Protein AF-A0A257S001-F1 (afdb_monomer_lite)

pLDDT: mean 81.1, std 13.7, range [48.12, 97.25]

Sequence (135 aa):
MKLSLLLAGGAALALSACAQPVPKIAYDNPQPAHLVPLPPAPVQVVTLPEPLPLPGQLKKLPPAAANRLRPQPANPVVRVALANAAARINPTRDGYINAMQVFPWSDGALYEIYASPLHVTDIALQPGEHLISIA

Radius of gyration: 40.97 Å; chains: 1; bounding box: 84×62×100 Å

Structure (mmCIF, N/CA/C/O backbone):
data_AF-A0A257S001-F1
#
_entry.id   AF-A0A257S001-F1
#
loop_
_atom_site.group_PDB
_atom_site.id
_atom_site.type_symbol
_atom_site.label_atom_id
_atom_site.label_alt_id
_atom_site.label_comp_id
_atom_site.label_asym_id
_atom_site.label_entity_id
_atom_site.label_seq_id
_atom_site.pdbx_PDB_ins_code
_atom_site.Cartn_x
_atom_site.Cartn_y
_atom_site.Cartn_z
_atom_site.occupancy
_atom_site.B_iso_or_equiv
_atom_site.auth_seq_id
_atom_site.auth_comp_id
_atom_site.auth_asym_id
_atom_site.auth_atom_id
_atom_site.pdbx_PDB_model_num
ATOM 1 N N . MET A 1 1 ? -61.829 -0.617 76.645 1.00 50.22 1 MET A N 1
ATOM 2 C CA . MET A 1 1 ? -60.597 0.133 76.291 1.00 50.22 1 MET A CA 1
ATOM 3 C C . MET A 1 1 ? -59.321 -0.306 77.028 1.00 50.22 1 MET A C 1
ATOM 5 O O . MET A 1 1 ? -58.267 0.192 76.672 1.00 50.22 1 MET A O 1
ATOM 9 N N . LYS A 1 2 ? -59.346 -1.233 78.005 1.00 49.88 2 LYS A N 1
ATOM 10 C CA . LYS A 1 2 ? -58.123 -1.672 78.722 1.00 49.88 2 LYS A CA 1
ATOM 11 C C . LYS A 1 2 ? -57.413 -2.898 78.112 1.00 49.88 2 LYS A C 1
ATOM 13 O O . LYS A 1 2 ? -56.235 -3.090 78.364 1.00 49.88 2 LYS A O 1
ATOM 18 N N . LEU A 1 3 ? -58.099 -3.692 77.282 1.00 48.12 3 LEU A N 1
ATOM 19 C CA . LEU A 1 3 ? -57.553 -4.938 76.716 1.00 48.12 3 LEU A CA 1
ATOM 20 C C . LEU A 1 3 ? -56.707 -4.712 75.446 1.00 48.12 3 LEU A C 1
ATOM 22 O O . LEU A 1 3 ? -55.744 -5.428 75.203 1.00 48.12 3 LEU A O 1
ATOM 26 N N . SER A 1 4 ? -57.013 -3.665 74.676 1.00 48.16 4 SER A N 1
ATOM 27 C CA . SER A 1 4 ? -56.303 -3.315 73.436 1.00 48.16 4 SER A CA 1
ATOM 28 C C . SER A 1 4 ? -54.916 -2.702 73.676 1.00 48.16 4 SER A C 1
ATOM 30 O O . SER A 1 4 ? -54.083 -2.722 72.780 1.00 48.16 4 SER A O 1
ATOM 32 N N . LEU A 1 5 ? -54.650 -2.185 74.884 1.00 49.59 5 LEU A N 1
ATOM 33 C CA . LEU A 1 5 ? -53.355 -1.593 75.243 1.00 49.59 5 LEU A CA 1
ATOM 34 C C . LEU A 1 5 ? -52.324 -2.654 75.678 1.00 49.59 5 LEU A C 1
ATOM 36 O O . LEU A 1 5 ? -51.125 -2.445 75.531 1.00 49.59 5 LEU A O 1
ATOM 40 N N . LEU A 1 6 ? -52.784 -3.814 76.166 1.00 51.94 6 LEU A N 1
ATOM 41 C CA . LEU A 1 6 ? -51.922 -4.917 76.612 1.00 51.94 6 LEU A CA 1
ATOM 42 C C . LEU A 1 6 ? -51.357 -5.743 75.445 1.00 51.94 6 LEU A C 1
ATOM 44 O O . LEU A 1 6 ? -50.235 -6.231 75.538 1.00 51.94 6 LEU A O 1
ATOM 48 N N . LEU A 1 7 ? -52.081 -5.845 74.323 1.00 52.00 7 LEU A N 1
ATOM 49 C CA . LEU A 1 7 ? -51.596 -6.565 73.136 1.00 52.00 7 LEU A CA 1
ATOM 50 C C . LEU A 1 7 ? -50.494 -5.808 72.373 1.00 52.00 7 LEU A C 1
ATOM 52 O O . LEU A 1 7 ? -49.638 -6.440 71.762 1.00 52.00 7 LEU A O 1
ATOM 56 N N . ALA A 1 8 ? -50.476 -4.472 72.432 1.00 52.00 8 ALA A N 1
ATOM 57 C CA . ALA A 1 8 ? -49.455 -3.663 71.762 1.00 52.00 8 ALA A CA 1
ATOM 58 C C . ALA A 1 8 ? -48.110 -3.643 72.518 1.00 52.00 8 ALA A C 1
ATOM 60 O O . ALA A 1 8 ? -47.058 -3.526 71.895 1.00 52.00 8 ALA A O 1
ATOM 61 N N . GLY A 1 9 ? -48.123 -3.806 73.848 1.00 52.88 9 GLY A N 1
ATOM 62 C CA . GLY A 1 9 ? -46.903 -3.839 74.667 1.00 52.88 9 GLY A CA 1
ATOM 63 C C . GLY A 1 9 ? -46.105 -5.144 74.549 1.00 52.88 9 GLY A C 1
ATOM 64 O O . GLY A 1 9 ? -44.878 -5.122 74.621 1.00 52.88 9 GLY A O 1
ATOM 65 N N . GLY A 1 10 ? -46.779 -6.276 74.314 1.00 54.81 10 GLY A N 1
ATOM 66 C CA . GLY A 1 10 ? -46.121 -7.582 74.179 1.00 54.81 10 GLY A CA 1
ATOM 67 C C . GLY A 1 10 ? -45.271 -7.718 72.910 1.00 54.81 10 GLY A C 1
ATOM 68 O O . GLY A 1 10 ? -44.220 -8.354 72.938 1.00 54.81 10 GLY A O 1
ATOM 69 N N . ALA A 1 11 ? -45.676 -7.069 71.814 1.00 54.47 11 ALA A N 1
ATOM 70 C CA . ALA A 1 11 ? -44.957 -7.128 70.540 1.00 54.47 11 ALA A CA 1
ATOM 71 C C . ALA A 1 11 ? -43.618 -6.362 70.560 1.00 54.47 11 ALA A C 1
ATOM 73 O O . ALA A 1 11 ? -42.702 -6.718 69.823 1.00 54.47 11 ALA A O 1
ATOM 74 N N . ALA A 1 12 ? -43.467 -5.352 71.424 1.00 53.62 12 ALA A N 1
ATOM 75 C CA . ALA A 1 12 ? -42.246 -4.545 71.505 1.00 53.62 12 ALA A CA 1
ATOM 76 C C . ALA A 1 12 ? -41.079 -5.265 72.214 1.00 53.62 12 ALA A C 1
ATOM 78 O O . ALA A 1 12 ? -39.919 -4.945 71.967 1.00 53.62 12 ALA A O 1
ATOM 79 N N . LEU A 1 13 ? -41.365 -6.256 73.068 1.00 55.88 13 LEU A N 1
ATOM 80 C CA . LEU A 1 13 ? -40.347 -6.979 73.844 1.00 55.88 13 LEU A CA 1
ATOM 81 C C . LEU A 1 13 ? -39.757 -8.194 73.110 1.00 55.88 13 LEU A C 1
ATOM 83 O O . LEU A 1 13 ? -38.709 -8.690 73.511 1.00 55.88 13 LEU A O 1
ATOM 87 N N . ALA A 1 14 ? -40.386 -8.663 72.027 1.00 54.50 14 ALA A N 1
ATOM 88 C CA . ALA A 1 14 ? -39.920 -9.834 71.276 1.00 54.50 14 ALA A CA 1
ATOM 89 C C . ALA A 1 14 ? -38.767 -9.528 70.294 1.00 54.50 14 ALA A C 1
ATOM 91 O O . ALA A 1 14 ? -38.141 -10.448 69.776 1.00 54.50 14 ALA A O 1
ATOM 92 N N . LEU A 1 15 ? -38.471 -8.248 70.037 1.00 55.75 15 LEU A N 1
ATOM 93 C CA . LEU A 1 15 ? -37.479 -7.812 69.042 1.00 55.75 15 LEU A CA 1
ATOM 94 C C . LEU A 1 15 ? -36.083 -7.522 69.623 1.00 55.75 15 LEU A C 1
ATOM 96 O O . LEU A 1 15 ? -35.137 -7.339 68.861 1.00 55.75 15 LEU A O 1
ATOM 100 N N . SER A 1 16 ? -35.913 -7.492 70.950 1.00 58.44 16 SER A N 1
ATOM 101 C CA . SER A 1 16 ? -34.625 -7.152 71.584 1.00 58.44 16 SER A CA 1
ATOM 102 C C . SER A 1 16 ? -33.660 -8.337 71.736 1.00 58.44 16 SER A C 1
ATOM 104 O O . SER A 1 16 ? -32.502 -8.139 72.097 1.00 58.44 16 SER A O 1
ATOM 106 N N . ALA A 1 17 ? -34.094 -9.563 71.422 1.00 56.59 17 ALA A N 1
ATOM 107 C CA . ALA A 1 17 ? -33.298 -10.779 71.615 1.00 56.59 17 ALA A CA 1
ATOM 108 C C . ALA A 1 17 ? -32.225 -11.034 70.530 1.00 56.59 17 ALA A C 1
ATOM 110 O O . ALA A 1 17 ? -31.417 -11.947 70.685 1.00 56.59 17 ALA A O 1
ATOM 111 N N . CYS A 1 18 ? -32.174 -10.241 69.452 1.00 61.19 18 CYS A N 1
ATOM 112 C CA . CYS A 1 18 ? -31.234 -10.449 68.337 1.00 61.19 18 CYS A CA 1
ATOM 113 C C . CYS A 1 18 ? -29.981 -9.552 68.371 1.00 61.19 18 CYS A C 1
ATOM 115 O O . CYS A 1 18 ? -29.174 -9.596 67.446 1.00 61.19 18 CYS A O 1
ATOM 117 N N . ALA A 1 19 ? -29.781 -8.748 69.418 1.00 64.44 19 ALA A N 1
ATOM 118 C CA . ALA A 1 19 ? -28.621 -7.864 69.539 1.00 64.44 19 ALA A CA 1
ATOM 119 C C . ALA A 1 19 ? -27.463 -8.537 70.302 1.00 64.44 19 ALA A C 1
ATOM 121 O O . ALA A 1 19 ? -27.083 -8.096 71.385 1.00 64.44 19 ALA A O 1
ATOM 122 N N . GLN A 1 20 ? -26.898 -9.623 69.763 1.00 70.12 20 GLN A N 1
ATOM 123 C CA . GLN A 1 20 ? -25.633 -10.157 70.280 1.00 70.12 20 GLN A CA 1
ATOM 124 C C . GLN A 1 20 ? -24.456 -9.387 69.654 1.00 70.12 20 GLN A C 1
ATOM 126 O O . GLN A 1 20 ? -24.361 -9.319 68.426 1.00 70.12 20 GLN A O 1
ATOM 131 N N . PRO A 1 21 ? -23.562 -8.780 70.457 1.00 72.31 21 PRO A N 1
ATOM 132 C CA . PRO A 1 21 ? -22.418 -8.051 69.929 1.00 72.31 21 PRO A CA 1
ATOM 133 C C . PRO A 1 21 ? -21.449 -9.013 69.236 1.00 72.31 21 PRO A C 1
ATOM 135 O O . PRO A 1 21 ? -21.083 -10.053 69.784 1.00 72.31 21 PRO A O 1
ATOM 138 N N . VAL A 1 22 ? -21.026 -8.647 68.025 1.00 75.44 22 VAL A N 1
ATOM 139 C CA . VAL A 1 22 ? -20.082 -9.431 67.223 1.00 75.44 22 VAL A CA 1
ATOM 140 C C . VAL A 1 22 ? -18.761 -9.571 67.996 1.00 75.44 22 VAL A C 1
ATOM 142 O O . VAL A 1 22 ? -18.191 -8.550 68.400 1.00 75.44 22 VAL A O 1
ATOM 145 N N . PRO A 1 23 ? -18.258 -10.800 68.219 1.00 77.75 23 PRO A N 1
ATOM 146 C CA . PRO A 1 23 ? -16.993 -11.005 68.907 1.00 77.75 23 PRO A CA 1
ATOM 147 C C . PRO A 1 23 ? -15.859 -10.373 68.098 1.00 77.75 23 PRO A C 1
ATOM 149 O O . PRO A 1 23 ? -15.702 -10.620 66.903 1.00 77.75 23 PRO A O 1
ATOM 152 N N . LYS A 1 24 ? -15.062 -9.531 68.757 1.00 78.88 24 LYS A N 1
ATOM 153 C CA . LYS A 1 24 ? -13.895 -8.898 68.142 1.00 78.88 24 LYS A CA 1
ATOM 154 C C . LYS A 1 24 ? -12.744 -9.901 68.136 1.00 78.88 24 LYS A C 1
ATOM 156 O O . LYS A 1 24 ? -12.071 -10.076 69.146 1.00 78.88 24 LYS A O 1
ATOM 161 N N . ILE A 1 25 ? -12.551 -10.571 67.008 1.00 78.94 25 ILE A N 1
ATOM 162 C CA . ILE A 1 25 ? -11.364 -11.385 66.734 1.00 78.94 25 ILE A CA 1
ATOM 163 C C . ILE A 1 25 ? -10.201 -10.473 66.341 1.00 78.94 25 ILE A C 1
ATOM 165 O O . ILE A 1 25 ? -10.377 -9.521 65.581 1.00 78.94 25 ILE A O 1
ATOM 169 N N . ALA A 1 26 ? -9.021 -10.746 66.897 1.00 82.81 26 ALA A N 1
ATOM 170 C CA . ALA A 1 26 ? -7.793 -10.092 66.474 1.00 82.81 26 ALA A CA 1
ATOM 171 C C . ALA A 1 26 ? -7.423 -10.599 65.075 1.00 82.81 26 ALA A C 1
ATOM 173 O O . ALA A 1 26 ? -7.439 -11.804 64.833 1.00 82.81 26 ALA A O 1
ATOM 174 N N . TYR A 1 27 ? -7.131 -9.677 64.160 1.00 78.19 27 TYR A N 1
ATOM 175 C CA . TYR A 1 27 ? -6.669 -10.017 62.821 1.00 78.19 27 TYR A CA 1
ATOM 176 C C . TYR A 1 27 ? -5.148 -10.136 62.829 1.00 78.19 27 TYR A C 1
ATOM 178 O O . TYR A 1 27 ? -4.458 -9.235 63.314 1.00 78.19 27 TYR A O 1
ATOM 186 N N . ASP A 1 28 ? -4.637 -11.228 62.271 1.00 83.75 28 ASP A N 1
ATOM 187 C CA . ASP A 1 28 ? -3.210 -11.382 62.020 1.00 83.75 28 ASP A CA 1
ATOM 188 C C . ASP A 1 28 ? -2.767 -10.382 60.949 1.00 83.75 28 ASP A C 1
ATOM 190 O O . ASP A 1 28 ? -3.546 -10.006 60.072 1.00 83.75 28 ASP A O 1
ATOM 194 N N . ASN A 1 29 ? -1.512 -9.938 61.015 1.00 82.75 29 ASN A N 1
ATOM 195 C CA . ASN A 1 29 ? -0.955 -9.018 60.030 1.00 82.75 29 ASN A CA 1
ATOM 196 C C . ASN A 1 29 ? -0.386 -9.830 58.849 1.00 82.75 29 ASN A C 1
ATOM 198 O O . ASN A 1 29 ? 0.678 -10.441 59.010 1.00 82.75 29 ASN A O 1
ATOM 202 N N . PRO A 1 30 ? -1.069 -9.906 57.689 1.00 78.75 30 PRO A N 1
ATOM 203 C CA . PRO A 1 30 ? -0.629 -10.766 56.600 1.00 78.75 30 PRO A CA 1
ATOM 204 C C . PRO A 1 30 ? 0.659 -10.217 55.980 1.00 78.75 30 PRO A C 1
ATOM 206 O O . PRO A 1 30 ? 0.732 -9.064 55.559 1.00 78.75 30 PRO A O 1
ATOM 209 N N . GLN A 1 31 ? 1.683 -11.063 55.895 1.00 83.31 31 GLN A N 1
ATOM 210 C CA . GLN A 1 31 ? 2.883 -10.753 55.119 1.00 83.31 31 GLN A CA 1
ATOM 211 C C . GLN A 1 31 ? 2.535 -10.738 53.618 1.00 83.31 31 GLN A C 1
ATOM 213 O O . GLN A 1 31 ? 1.838 -11.646 53.153 1.00 83.31 31 GLN A O 1
ATOM 218 N N . PRO A 1 32 ? 3.014 -9.748 52.842 1.00 83.44 32 PRO A N 1
ATOM 219 C CA . PRO A 1 32 ? 2.816 -9.721 51.398 1.00 83.44 32 PRO A CA 1
ATOM 220 C C . PRO A 1 32 ? 3.387 -10.982 50.740 1.00 83.44 32 PRO A C 1
ATOM 222 O O . PRO A 1 32 ? 4.546 -11.339 50.951 1.00 83.44 32 PRO A O 1
ATOM 225 N N . ALA A 1 33 ? 2.580 -11.663 49.926 1.00 81.38 33 ALA A N 1
ATOM 226 C CA . ALA A 1 33 ? 3.062 -12.797 49.151 1.00 81.38 33 ALA A CA 1
ATOM 227 C C . ALA A 1 33 ? 4.010 -12.302 48.050 1.00 81.38 33 ALA A C 1
ATOM 229 O O . ALA A 1 33 ? 3.636 -11.470 47.222 1.00 81.38 33 ALA A O 1
ATOM 230 N N . HIS A 1 34 ? 5.229 -12.837 48.021 1.00 81.50 34 HIS A N 1
ATOM 231 C CA . HIS A 1 34 ? 6.182 -12.594 46.944 1.00 81.50 34 HIS A CA 1
ATOM 232 C C . HIS A 1 34 ? 6.176 -13.775 45.972 1.00 81.50 34 HIS A C 1
ATOM 234 O O . HIS A 1 34 ? 6.298 -14.931 46.379 1.00 81.50 34 HIS A O 1
ATOM 240 N N . LEU A 1 35 ? 6.029 -13.482 44.678 1.00 81.00 35 LEU A N 1
ATOM 241 C CA . LEU A 1 35 ? 6.093 -14.486 43.619 1.00 81.00 35 LEU A CA 1
ATOM 242 C C . LEU A 1 35 ? 7.533 -14.992 43.496 1.00 81.00 35 LEU A C 1
ATOM 244 O O . LEU A 1 35 ? 8.409 -14.281 43.007 1.00 81.00 35 LEU A O 1
ATOM 248 N N . VAL A 1 36 ? 7.773 -16.221 43.952 1.00 83.94 36 VAL A N 1
ATOM 249 C CA . VAL A 1 36 ? 9.051 -16.909 43.747 1.00 83.94 36 VAL A CA 1
ATOM 250 C C . VAL A 1 36 ? 9.084 -17.438 42.309 1.00 83.94 36 VAL A C 1
ATOM 252 O O . VAL A 1 36 ? 8.181 -18.190 41.932 1.00 83.94 36 VAL A O 1
ATOM 255 N N . PRO A 1 37 ? 10.088 -17.069 41.490 1.00 83.12 37 PRO A N 1
ATOM 256 C CA . PRO A 1 37 ? 10.220 -17.600 40.140 1.00 83.12 37 PRO A CA 1
ATOM 257 C C . PRO A 1 37 ? 10.414 -19.116 40.167 1.00 83.12 37 PRO A C 1
ATOM 259 O O . PRO A 1 37 ? 11.202 -19.637 40.959 1.00 83.12 37 PRO A O 1
ATOM 262 N N . LEU A 1 38 ? 9.713 -19.825 39.282 1.00 83.62 38 LEU A N 1
ATOM 263 C CA . LEU A 1 38 ? 9.907 -21.260 39.111 1.00 83.62 38 LEU A CA 1
ATOM 264 C C . LEU A 1 38 ? 11.342 -21.527 38.609 1.00 83.62 38 LEU A C 1
ATOM 266 O O . LEU A 1 38 ? 11.815 -20.788 37.739 1.00 83.62 38 LEU A O 1
ATOM 270 N N . PRO A 1 39 ? 12.036 -22.568 39.112 1.00 86.12 39 PRO A N 1
ATOM 271 C CA . PRO A 1 39 ? 13.341 -22.952 38.590 1.00 86.12 39 PRO A CA 1
ATOM 272 C C . PRO A 1 39 ? 13.288 -23.190 37.071 1.00 86.12 39 PRO A C 1
ATOM 274 O O . PRO A 1 39 ? 12.288 -23.721 36.575 1.00 86.12 39 PRO A O 1
ATOM 277 N N . PRO A 1 40 ? 14.343 -22.827 36.318 1.00 85.31 40 PRO A N 1
ATOM 278 C CA . PRO A 1 40 ? 14.375 -23.043 34.877 1.00 85.31 40 PRO A CA 1
ATOM 279 C C . PRO A 1 40 ? 14.315 -24.541 34.558 1.00 85.31 40 PRO A C 1
ATOM 281 O O . PRO A 1 40 ? 14.983 -25.356 35.197 1.00 85.31 40 PRO A O 1
ATOM 284 N N . ALA A 1 41 ? 13.512 -24.902 33.555 1.00 85.25 41 ALA A N 1
ATOM 285 C CA . ALA A 1 41 ? 13.398 -26.283 33.106 1.00 85.25 41 ALA A CA 1
ATOM 286 C C . ALA A 1 41 ? 14.748 -26.799 32.564 1.00 85.25 41 ALA A C 1
ATOM 288 O O . ALA A 1 41 ? 15.476 -26.041 31.913 1.00 85.25 41 ALA A O 1
ATOM 289 N N . PRO A 1 42 ? 15.094 -28.079 32.798 1.00 85.75 42 PRO A N 1
ATOM 290 C CA . PRO A 1 42 ? 16.324 -28.658 32.277 1.00 85.75 42 PRO A CA 1
ATOM 291 C C . PRO A 1 42 ? 16.306 -28.659 30.744 1.00 85.75 42 PRO A C 1
ATOM 293 O O . PRO A 1 42 ? 15.414 -29.231 30.117 1.00 85.75 42 PRO A O 1
ATOM 296 N N . VAL A 1 43 ? 17.310 -28.025 30.138 1.00 82.19 43 VAL A N 1
ATOM 297 C CA . VAL A 1 43 ? 17.486 -27.994 28.683 1.00 82.19 43 VAL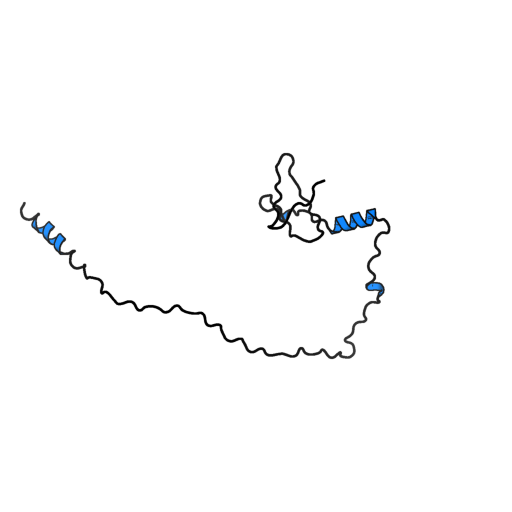 A CA 1
ATOM 298 C C . VAL A 1 43 ? 18.178 -29.284 28.248 1.00 82.19 43 VAL A C 1
ATOM 300 O O . VAL A 1 43 ? 19.347 -29.500 28.559 1.00 82.19 43 VAL A O 1
ATOM 303 N N . GLN A 1 44 ? 17.469 -30.144 27.516 1.00 83.75 44 GLN A N 1
ATOM 304 C CA . GLN A 1 44 ? 18.082 -31.269 26.808 1.00 83.75 44 GLN A CA 1
ATOM 305 C C . GLN A 1 44 ? 18.477 -30.825 25.401 1.00 83.75 44 GLN A C 1
ATOM 307 O O . GLN A 1 44 ? 17.626 -30.488 24.580 1.00 83.75 44 GLN A O 1
ATOM 312 N N . VAL A 1 45 ? 19.780 -30.830 25.121 1.00 77.69 45 VAL A N 1
ATOM 313 C CA . VAL A 1 45 ? 20.306 -30.585 23.775 1.00 77.69 45 VAL A CA 1
ATOM 314 C C . VAL A 1 45 ? 20.126 -31.865 22.964 1.00 77.69 45 VAL A C 1
ATOM 316 O O . VAL A 1 45 ? 20.947 -32.778 23.028 1.00 77.69 45 VAL A O 1
ATOM 319 N N . VAL A 1 46 ? 19.016 -31.947 22.233 1.00 80.62 46 VAL A N 1
ATOM 320 C CA . VAL A 1 46 ? 18.789 -33.009 21.250 1.00 80.62 46 VAL A CA 1
ATOM 321 C C . VAL A 1 46 ? 19.602 -32.665 20.008 1.00 80.62 46 VAL A C 1
ATOM 323 O O . VAL A 1 46 ? 19.389 -31.625 19.384 1.00 80.62 46 VAL A O 1
ATOM 326 N N . THR A 1 47 ? 20.559 -33.521 19.660 1.00 81.00 47 THR A N 1
ATOM 327 C CA . THR A 1 47 ? 21.314 -33.380 18.417 1.00 81.00 47 THR A CA 1
ATOM 328 C C . THR A 1 47 ? 20.366 -33.547 17.233 1.00 81.00 47 THR A C 1
ATOM 330 O O . THR A 1 47 ? 19.618 -34.524 17.157 1.00 81.00 47 THR A O 1
ATOM 333 N N . LEU A 1 48 ? 20.373 -32.589 16.299 1.00 82.75 48 LEU A N 1
ATOM 334 C CA . LEU A 1 48 ? 19.672 -32.785 15.034 1.00 82.75 48 LEU A CA 1
ATOM 335 C C . LEU A 1 48 ? 20.334 -33.959 14.298 1.00 82.75 48 LEU A C 1
ATOM 337 O O . LEU A 1 48 ? 21.560 -33.960 14.161 1.00 82.75 48 LEU A O 1
ATOM 341 N N . PRO A 1 49 ? 19.563 -34.946 13.815 1.00 78.62 49 PRO A N 1
ATOM 342 C CA . PRO A 1 49 ? 20.121 -35.998 12.984 1.00 78.62 49 PRO A CA 1
ATOM 343 C C . PRO A 1 49 ? 20.648 -35.383 11.684 1.00 78.62 49 PRO A C 1
ATOM 345 O O . PRO A 1 49 ? 19.910 -34.702 10.971 1.00 78.62 49 PRO A O 1
ATOM 348 N N . GLU A 1 50 ? 21.921 -35.626 11.375 1.00 77.94 50 GLU A N 1
ATOM 349 C CA . GLU A 1 50 ? 22.501 -35.270 10.083 1.00 77.94 50 GLU A CA 1
ATOM 350 C C . GLU A 1 50 ? 21.981 -36.258 9.025 1.00 77.94 50 GLU A C 1
ATOM 352 O O . GLU A 1 50 ? 22.220 -37.466 9.139 1.00 77.94 50 GLU A O 1
ATOM 357 N N . PRO A 1 51 ? 21.233 -35.797 8.008 1.00 76.44 51 PRO A N 1
ATOM 358 C CA . PRO A 1 51 ? 20.728 -36.683 6.975 1.00 76.44 51 PRO A CA 1
ATOM 359 C C . PRO A 1 51 ? 21.888 -37.188 6.112 1.00 76.44 51 PRO A C 1
ATOM 361 O O . PRO A 1 51 ? 22.487 -36.436 5.344 1.00 76.44 51 PRO A O 1
ATOM 364 N N . LEU A 1 52 ? 22.177 -38.486 6.205 1.00 79.38 52 LEU A N 1
ATOM 365 C CA . LEU A 1 52 ? 23.135 -39.143 5.320 1.00 79.38 52 LEU A CA 1
ATOM 366 C C . LEU A 1 52 ? 22.537 -39.265 3.908 1.00 79.38 52 LEU A C 1
ATOM 368 O O . LEU A 1 52 ? 21.441 -39.820 3.756 1.00 79.38 52 LEU A O 1
ATOM 372 N N . PRO A 1 53 ? 23.228 -38.790 2.855 1.00 76.12 53 PRO A N 1
ATOM 373 C CA . PRO A 1 53 ? 22.723 -38.909 1.498 1.00 76.12 53 PRO A CA 1
ATOM 374 C C . PRO A 1 53 ? 22.796 -40.370 1.044 1.00 76.12 53 PRO A C 1
ATOM 376 O O . PRO A 1 53 ? 23.868 -40.905 0.766 1.00 76.12 53 PRO A O 1
ATOM 379 N N . LEU A 1 54 ? 21.638 -41.021 0.937 1.00 81.19 54 LEU A N 1
ATOM 380 C CA . LEU A 1 54 ? 21.536 -42.327 0.289 1.00 81.19 54 LEU A CA 1
ATOM 381 C C . LEU A 1 54 ? 21.748 -42.183 -1.233 1.00 81.19 54 LEU A C 1
ATOM 383 O O . LEU A 1 54 ? 21.343 -41.168 -1.819 1.00 81.19 54 LEU A O 1
ATOM 387 N N . PRO A 1 55 ? 22.336 -43.190 -1.908 1.00 81.44 55 PRO A N 1
ATOM 388 C CA . PRO A 1 55 ? 22.465 -43.186 -3.363 1.00 81.44 55 PRO A CA 1
ATOM 389 C C . PRO A 1 55 ? 21.107 -42.944 -4.045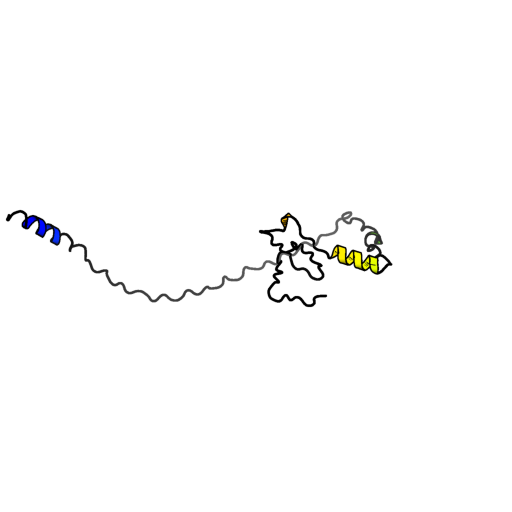 1.00 81.44 55 PRO A C 1
ATOM 391 O O . PRO A 1 55 ? 20.126 -43.619 -3.746 1.00 81.44 55 PRO A O 1
ATOM 394 N N . GLY A 1 56 ? 21.039 -41.964 -4.952 1.00 77.62 56 GLY A N 1
ATOM 395 C CA . GLY A 1 56 ? 19.818 -41.634 -5.706 1.00 77.62 56 GLY A CA 1
ATOM 396 C C . GLY A 1 56 ? 18.856 -40.623 -5.057 1.00 77.62 56 GLY A C 1
ATOM 397 O O . GLY A 1 56 ? 17.820 -40.332 -5.648 1.00 77.62 56 GLY A O 1
ATOM 398 N N . GLN A 1 57 ? 19.179 -40.045 -3.892 1.00 79.62 57 GLN A N 1
ATOM 399 C CA . GLN A 1 57 ? 18.350 -39.012 -3.232 1.00 79.62 57 GLN A CA 1
ATOM 400 C C . GLN A 1 57 ? 18.431 -37.621 -3.893 1.00 79.62 57 GLN A C 1
ATOM 402 O O . GLN A 1 57 ? 17.503 -36.818 -3.785 1.00 79.62 57 GLN A O 1
ATOM 407 N N . LEU A 1 58 ? 19.543 -37.303 -4.565 1.00 76.12 58 LEU A N 1
ATOM 408 C CA . LEU A 1 58 ? 19.783 -35.966 -5.110 1.00 76.12 58 LEU A CA 1
ATOM 409 C C . LEU A 1 58 ? 19.086 -35.788 -6.467 1.00 76.12 58 LEU A C 1
ATOM 411 O O . LEU A 1 58 ? 19.447 -36.420 -7.461 1.00 76.12 58 LEU A O 1
ATOM 415 N N . LYS A 1 59 ? 18.102 -34.882 -6.527 1.00 76.69 59 LYS A N 1
ATOM 416 C CA . LYS A 1 59 ? 17.516 -34.412 -7.792 1.00 76.69 59 LYS A CA 1
ATOM 417 C C . LYS A 1 59 ? 18.513 -33.496 -8.502 1.00 76.69 59 LYS A C 1
ATOM 419 O O . LYS A 1 59 ? 19.161 -32.669 -7.863 1.00 76.69 59 LYS A O 1
ATOM 424 N N . LYS A 1 60 ? 18.615 -33.614 -9.831 1.00 78.06 60 LYS A N 1
ATOM 425 C CA . LYS A 1 60 ? 19.426 -32.692 -10.639 1.00 78.06 60 LYS A CA 1
ATOM 426 C C . LYS A 1 60 ? 18.919 -31.271 -10.418 1.00 78.06 60 LYS A C 1
ATOM 428 O O . LYS A 1 60 ? 17.740 -30.998 -10.645 1.00 78.06 60 LYS A O 1
ATOM 433 N N . LEU A 1 61 ? 19.811 -30.383 -9.985 1.00 74.94 61 LEU A N 1
ATOM 434 C CA . LEU A 1 61 ? 19.502 -28.965 -9.917 1.00 74.94 61 LEU A CA 1
ATOM 435 C C . LEU A 1 61 ? 19.189 -28.494 -11.346 1.00 74.94 61 LEU A C 1
ATOM 437 O O . LEU A 1 61 ? 19.946 -28.836 -12.265 1.00 74.94 61 LEU A O 1
ATOM 441 N N . PRO A 1 62 ? 18.083 -27.767 -11.573 1.00 75.31 62 PRO A N 1
ATOM 442 C CA . PRO A 1 62 ? 17.829 -27.194 -12.881 1.00 75.31 62 PRO A CA 1
ATOM 443 C C . PRO A 1 62 ? 19.039 -26.344 -13.302 1.00 75.31 62 PRO A C 1
ATOM 445 O O . PRO A 1 62 ? 19.685 -25.728 -12.448 1.00 75.31 62 PRO A O 1
ATOM 448 N N . PRO A 1 63 ? 19.392 -26.338 -14.599 1.00 75.44 63 PRO A N 1
ATOM 449 C CA . PRO A 1 63 ? 20.553 -25.603 -15.087 1.00 75.44 63 PRO A CA 1
ATOM 450 C C . PRO A 1 63 ? 20.473 -24.144 -14.628 1.00 75.44 63 PRO A C 1
ATOM 452 O O . PRO A 1 63 ? 19.385 -23.577 -14.604 1.00 75.44 63 PRO A O 1
ATOM 455 N N . ALA A 1 64 ? 21.613 -23.521 -14.308 1.00 64.62 64 ALA A N 1
ATOM 456 C CA . ALA A 1 64 ? 21.707 -22.161 -13.751 1.00 64.62 64 ALA A CA 1
ATOM 457 C C . ALA A 1 64 ? 20.922 -21.078 -14.533 1.00 64.62 64 ALA A C 1
ATOM 459 O O . ALA A 1 64 ? 20.622 -20.012 -14.003 1.00 64.62 64 ALA A O 1
ATOM 460 N N . ALA A 1 65 ? 20.536 -21.362 -15.782 1.00 58.38 65 ALA A N 1
ATOM 461 C CA . ALA A 1 65 ? 19.604 -20.560 -16.569 1.00 58.38 65 ALA A CA 1
ATOM 462 C C . ALA A 1 65 ? 18.197 -20.424 -15.949 1.00 58.38 65 ALA A C 1
ATOM 464 O O . ALA A 1 65 ? 17.537 -19.421 -16.205 1.00 58.38 65 ALA A O 1
ATOM 465 N N . ALA A 1 66 ? 17.757 -21.368 -15.111 1.00 57.47 66 ALA A N 1
ATOM 466 C CA . ALA A 1 66 ? 16.489 -21.290 -14.382 1.00 57.47 66 ALA A CA 1
ATOM 467 C C . ALA A 1 66 ? 16.474 -20.173 -13.323 1.00 57.47 66 ALA A C 1
ATOM 469 O O . ALA A 1 66 ? 15.405 -19.788 -12.864 1.00 57.47 66 ALA A O 1
ATOM 470 N N . ASN A 1 67 ? 17.648 -19.634 -12.972 1.00 56.50 67 ASN A N 1
ATOM 471 C CA . ASN A 1 67 ? 17.810 -18.556 -11.999 1.00 56.50 67 ASN A CA 1
ATOM 472 C C . ASN A 1 67 ? 18.239 -17.225 -12.642 1.00 56.50 67 ASN A C 1
ATOM 474 O O . ASN A 1 67 ? 18.673 -16.305 -11.949 1.00 56.50 67 ASN A O 1
ATOM 478 N N . ARG A 1 68 ? 18.146 -17.098 -13.976 1.00 67.69 68 ARG A N 1
ATOM 479 C CA . ARG A 1 68 ? 18.346 -15.797 -14.623 1.00 67.69 68 ARG A CA 1
ATOM 480 C C . ARG A 1 68 ? 17.156 -14.907 -14.285 1.00 67.69 68 ARG A C 1
ATOM 482 O O . ARG A 1 68 ? 16.040 -15.155 -14.739 1.00 67.69 68 ARG A O 1
ATOM 489 N N . LEU A 1 69 ? 17.417 -13.866 -13.496 1.00 71.31 69 LEU A N 1
ATOM 490 C CA . LEU A 1 69 ? 16.489 -12.758 -13.294 1.00 71.31 69 LEU A CA 1
ATOM 491 C C . LEU A 1 69 ? 15.970 -12.296 -14.658 1.00 71.31 69 LEU A C 1
ATOM 493 O O . LEU A 1 69 ? 16.746 -12.129 -15.604 1.00 71.31 69 LEU A O 1
ATOM 497 N N . ARG A 1 70 ? 14.649 -12.116 -14.765 1.00 77.19 70 ARG A N 1
ATOM 498 C CA . ARG A 1 70 ? 14.043 -11.582 -15.986 1.00 77.19 70 ARG A CA 1
ATOM 499 C C . ARG A 1 70 ? 14.715 -10.241 -16.323 1.00 77.19 70 ARG A C 1
ATOM 501 O O . ARG A 1 70 ? 14.833 -9.406 -15.423 1.00 77.19 70 ARG A O 1
ATOM 508 N N . PRO A 1 71 ? 15.160 -10.024 -17.575 1.00 82.38 71 PRO A N 1
ATOM 509 C CA . PRO A 1 71 ? 15.744 -8.750 -17.977 1.00 82.38 71 PRO A CA 1
ATOM 510 C C . PRO A 1 71 ? 14.784 -7.592 -17.683 1.00 82.38 71 PRO A C 1
ATOM 512 O O . PRO A 1 71 ? 13.590 -7.685 -17.974 1.00 82.38 71 PRO A O 1
ATOM 515 N N . GLN A 1 72 ? 15.299 -6.504 -17.107 1.00 86.12 72 GLN A N 1
ATOM 516 C CA . GLN A 1 72 ? 14.514 -5.282 -16.922 1.00 86.12 72 GLN A CA 1
ATOM 517 C C . GLN A 1 72 ? 14.341 -4.555 -18.267 1.00 86.12 72 GLN A C 1
ATOM 519 O O . GLN A 1 72 ? 15.237 -4.623 -19.113 1.00 86.12 72 GLN A O 1
ATOM 524 N N . PRO A 1 73 ? 13.233 -3.823 -18.477 1.00 91.06 73 PRO A N 1
ATOM 525 C CA . PRO A 1 73 ? 13.058 -3.010 -19.680 1.00 91.06 73 PRO A CA 1
ATOM 526 C C . PRO A 1 73 ? 14.169 -1.963 -19.837 1.00 91.06 73 PRO A C 1
ATOM 528 O O . PRO A 1 73 ? 14.545 -1.313 -18.869 1.00 91.06 73 PRO A O 1
ATOM 531 N N . ALA A 1 74 ? 14.663 -1.745 -21.058 1.00 92.62 74 ALA A N 1
ATOM 532 C CA . ALA A 1 74 ? 15.707 -0.744 -21.308 1.00 92.62 74 ALA A CA 1
ATOM 533 C C . ALA A 1 74 ? 15.203 0.704 -21.147 1.00 92.62 74 ALA A C 1
ATOM 535 O O . ALA A 1 74 ? 15.964 1.591 -20.770 1.00 92.62 74 ALA A O 1
ATOM 536 N N . ASN A 1 75 ? 13.915 0.951 -21.416 1.00 96.56 75 ASN A N 1
ATOM 537 C CA . ASN A 1 75 ? 13.326 2.281 -21.300 1.00 96.56 75 ASN A CA 1
ATOM 538 C C . ASN A 1 75 ? 13.106 2.650 -19.813 1.00 96.56 75 ASN A C 1
ATOM 540 O O . ASN A 1 75 ? 12.351 1.952 -19.124 1.00 96.56 75 ASN A O 1
ATOM 544 N N . PRO A 1 76 ? 13.706 3.750 -19.313 1.00 95.38 76 PRO A N 1
ATOM 545 C CA . PRO A 1 76 ? 13.577 4.156 -17.915 1.00 95.38 76 PRO A CA 1
ATOM 546 C C . PRO A 1 76 ? 12.135 4.491 -17.515 1.00 95.38 76 PRO A C 1
ATOM 548 O O . PRO A 1 76 ? 11.734 4.153 -16.404 1.00 95.38 76 PRO A O 1
ATOM 551 N N . VAL A 1 77 ? 11.333 5.072 -18.413 1.00 97.25 77 VAL A N 1
ATOM 552 C CA . VAL A 1 77 ? 9.921 5.403 -18.145 1.00 97.25 77 VAL A CA 1
ATOM 553 C C . VAL A 1 77 ? 9.123 4.133 -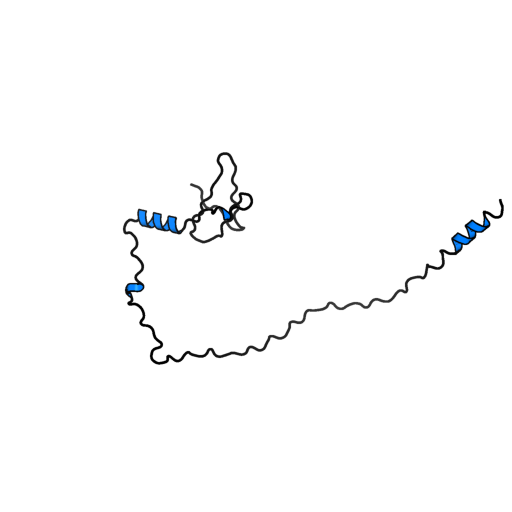17.862 1.00 97.25 77 VAL A C 1
ATOM 555 O O . VAL A 1 77 ? 8.383 4.059 -16.884 1.00 97.25 77 VAL A O 1
ATOM 558 N N . VAL A 1 78 ? 9.331 3.095 -18.676 1.00 96.56 78 VAL A N 1
ATOM 559 C CA . VAL A 1 78 ? 8.659 1.798 -18.511 1.00 96.56 78 VAL A CA 1
ATOM 560 C C . VAL A 1 78 ? 9.096 1.120 -17.212 1.00 96.56 78 VAL A C 1
ATOM 562 O O . VAL A 1 78 ? 8.265 0.556 -16.504 1.00 96.56 78 VAL A O 1
ATOM 565 N N . ARG A 1 79 ? 10.386 1.205 -16.860 1.00 94.62 79 ARG A N 1
ATOM 566 C CA . ARG A 1 79 ? 10.896 0.675 -15.586 1.00 94.62 79 ARG A CA 1
ATOM 567 C C . ARG A 1 79 ? 10.234 1.331 -14.377 1.00 94.62 79 ARG A C 1
ATOM 569 O O . ARG A 1 79 ? 9.800 0.616 -13.479 1.00 94.62 79 ARG A O 1
ATOM 576 N N . VAL A 1 80 ? 10.142 2.661 -14.360 1.00 95.44 80 VAL A N 1
ATOM 577 C CA . VAL A 1 80 ? 9.510 3.401 -13.254 1.00 95.44 80 VAL A CA 1
ATOM 578 C C . VAL A 1 80 ? 8.018 3.083 -13.174 1.00 95.44 80 VAL A C 1
ATOM 580 O O . VAL A 1 80 ? 7.514 2.807 -12.090 1.00 95.44 80 VAL A O 1
ATOM 583 N N . ALA A 1 81 ? 7.319 3.039 -14.310 1.00 95.69 81 ALA A N 1
ATOM 584 C CA . ALA A 1 81 ? 5.900 2.690 -14.339 1.00 95.69 81 ALA A CA 1
ATOM 585 C C . ALA A 1 81 ? 5.631 1.288 -13.765 1.00 95.69 81 ALA A C 1
ATOM 587 O O . ALA A 1 81 ? 4.711 1.120 -12.967 1.00 95.69 81 ALA A O 1
ATOM 588 N N . LEU A 1 82 ? 6.457 0.295 -14.117 1.00 94.88 82 LEU A N 1
ATOM 589 C CA . LEU A 1 82 ? 6.354 -1.059 -13.563 1.00 94.88 82 LEU A CA 1
ATOM 590 C C . LEU A 1 82 ? 6.646 -1.101 -12.061 1.00 94.88 82 LEU A C 1
ATOM 592 O O . LEU A 1 82 ? 5.934 -1.788 -11.335 1.00 94.88 82 LEU A O 1
ATOM 596 N N . ALA A 1 83 ? 7.662 -0.371 -11.594 1.00 94.12 83 ALA A N 1
ATOM 597 C CA . ALA A 1 83 ? 7.978 -0.289 -10.170 1.00 94.12 83 ALA A CA 1
ATOM 598 C C . ALA A 1 83 ? 6.814 0.329 -9.379 1.00 94.12 83 ALA A C 1
ATOM 600 O O . ALA A 1 83 ? 6.368 -0.252 -8.394 1.00 94.12 83 ALA A O 1
ATOM 601 N N . ASN A 1 84 ? 6.254 1.438 -9.867 1.00 95.44 84 ASN A N 1
ATOM 602 C CA . ASN A 1 84 ? 5.103 2.086 -9.241 1.00 95.44 84 ASN A CA 1
ATOM 603 C C . ASN A 1 84 ? 3.860 1.189 -9.257 1.00 95.44 84 ASN A C 1
ATOM 605 O O . ASN A 1 84 ? 3.111 1.170 -8.288 1.00 95.44 84 ASN A O 1
ATOM 609 N N . ALA A 1 85 ? 3.630 0.440 -10.339 1.00 95.19 85 ALA A N 1
ATOM 610 C CA . ALA A 1 85 ? 2.525 -0.512 -10.413 1.00 95.19 85 ALA A CA 1
ATOM 611 C C . ALA A 1 85 ? 2.699 -1.675 -9.423 1.00 95.19 85 ALA A C 1
ATOM 613 O O . ALA A 1 85 ? 1.722 -2.100 -8.816 1.00 95.19 85 ALA A O 1
ATOM 614 N N . ALA A 1 86 ? 3.928 -2.164 -9.238 1.00 93.88 86 ALA A N 1
ATOM 615 C CA . ALA A 1 86 ? 4.234 -3.228 -8.285 1.00 93.88 86 ALA A CA 1
ATOM 616 C C . ALA A 1 86 ? 4.157 -2.765 -6.819 1.00 93.88 86 ALA A C 1
ATOM 618 O O . ALA A 1 86 ? 3.814 -3.562 -5.953 1.00 93.88 86 ALA A O 1
ATOM 619 N N . ALA A 1 87 ? 4.467 -1.495 -6.548 1.00 96.31 87 ALA A N 1
ATOM 620 C CA . ALA A 1 87 ? 4.408 -0.897 -5.214 1.00 96.31 87 ALA A CA 1
ATOM 621 C C . ALA A 1 87 ? 3.004 -0.404 -4.815 1.00 96.31 87 ALA A C 1
ATOM 623 O O . ALA A 1 87 ? 2.790 -0.031 -3.662 1.00 96.31 87 ALA A O 1
ATOM 624 N N . ARG A 1 88 ? 2.054 -0.347 -5.758 1.00 95.50 88 ARG A N 1
ATOM 625 C CA . ARG A 1 88 ? 0.722 0.219 -5.525 1.00 95.50 88 ARG A CA 1
ATOM 626 C C . ARG A 1 88 ? -0.153 -0.716 -4.700 1.00 95.50 88 ARG A C 1
ATOM 628 O O . ARG A 1 88 ? -0.351 -1.875 -5.058 1.00 95.50 88 ARG A O 1
ATOM 635 N N . ILE A 1 89 ? -0.757 -0.165 -3.655 1.00 93.75 89 ILE A N 1
ATOM 636 C CA . ILE A 1 89 ? -1.755 -0.824 -2.820 1.00 93.75 89 ILE A CA 1
ATOM 637 C C . ILE A 1 89 ? -3.094 -0.127 -3.051 1.00 93.75 89 ILE A C 1
ATOM 639 O O . ILE A 1 89 ? -3.284 1.031 -2.681 1.00 93.75 89 ILE A O 1
ATOM 643 N N . ASN A 1 90 ? -4.015 -0.856 -3.682 1.00 93.06 90 ASN A N 1
ATOM 644 C CA . ASN A 1 90 ? -5.360 -0.372 -3.975 1.00 93.06 90 ASN A CA 1
ATOM 645 C C . ASN A 1 90 ? -6.328 -0.731 -2.841 1.00 93.06 90 ASN A C 1
ATOM 647 O O . ASN A 1 90 ? -6.197 -1.807 -2.247 1.00 93.06 90 ASN A O 1
ATOM 651 N N . PRO A 1 91 ? -7.337 0.113 -2.575 1.00 91.69 91 PRO A N 1
ATOM 652 C CA . PRO A 1 91 ? -8.404 -0.238 -1.655 1.00 91.69 91 PRO A CA 1
ATOM 653 C C . PRO A 1 91 ? -9.207 -1.414 -2.225 1.00 91.69 91 PRO A C 1
ATOM 655 O O . PRO A 1 91 ? -9.502 -1.477 -3.421 1.00 91.69 91 PRO A O 1
ATOM 658 N N . THR A 1 92 ? -9.562 -2.364 -1.365 1.00 89.19 92 THR A N 1
ATOM 659 C CA . THR A 1 92 ? -10.402 -3.508 -1.731 1.00 89.19 92 THR A CA 1
ATOM 660 C C . THR A 1 92 ? -11.804 -3.297 -1.186 1.00 89.19 92 THR A C 1
ATOM 662 O O . THR A 1 92 ? -11.993 -2.685 -0.138 1.00 89.19 92 THR A O 1
ATOM 665 N N . ARG A 1 93 ? -12.818 -3.830 -1.876 1.00 86.00 93 ARG A N 1
ATOM 666 C CA . ARG A 1 93 ? -14.215 -3.702 -1.433 1.00 86.00 93 ARG A CA 1
ATOM 667 C C . ARG A 1 93 ? -14.421 -4.228 -0.008 1.00 86.00 93 ARG A C 1
ATOM 669 O O . ARG A 1 93 ? -15.141 -3.611 0.767 1.00 86.00 93 ARG A O 1
ATOM 676 N N . ASP A 1 94 ? -13.769 -5.338 0.322 1.00 87.81 94 ASP A N 1
ATOM 677 C CA . ASP A 1 94 ? -13.868 -5.979 1.636 1.00 87.81 94 ASP A CA 1
ATOM 678 C C . ASP A 1 94 ? -12.968 -5.311 2.695 1.00 87.81 94 ASP A C 1
ATOM 680 O O . ASP A 1 94 ? -13.025 -5.668 3.867 1.00 87.81 94 ASP A O 1
ATOM 684 N N . GLY A 1 95 ? -12.139 -4.339 2.296 1.00 86.25 95 GLY A N 1
ATOM 685 C CA . GLY A 1 95 ? -11.258 -3.578 3.181 1.00 86.25 95 GLY A CA 1
ATOM 686 C C . GLY A 1 95 ? -11.930 -2.389 3.873 1.00 86.25 95 GLY A C 1
ATOM 687 O O . GLY A 1 95 ? -11.345 -1.820 4.796 1.00 86.25 95 GLY A O 1
ATOM 688 N N . TYR A 1 96 ? -13.149 -2.030 3.459 1.00 89.69 96 TYR A N 1
ATOM 689 C CA . TYR A 1 96 ? -13.903 -0.934 4.055 1.00 89.69 96 TYR A CA 1
ATOM 690 C C . TYR A 1 96 ? -14.686 -1.392 5.286 1.00 89.69 96 TYR A C 1
ATOM 692 O O . TYR A 1 96 ? -15.566 -2.249 5.207 1.00 89.69 96 TYR A O 1
ATOM 700 N N . ILE A 1 97 ? -14.438 -0.735 6.416 1.00 90.50 97 ILE A N 1
ATOM 701 C CA . ILE A 1 97 ? -15.190 -0.900 7.662 1.00 90.50 97 ILE A CA 1
ATOM 702 C C . ILE A 1 97 ? -15.786 0.463 8.006 1.00 90.50 97 ILE A C 1
ATOM 704 O O . ILE A 1 97 ? -15.055 1.398 8.310 1.00 90.50 97 ILE A O 1
ATOM 708 N N . ASN A 1 98 ? -17.114 0.606 7.938 1.00 90.06 98 ASN A N 1
ATOM 709 C CA . ASN A 1 98 ? -17.809 1.882 8.183 1.00 90.06 98 ASN A CA 1
ATOM 710 C C . ASN A 1 98 ? -17.248 3.056 7.346 1.00 90.06 98 ASN A C 1
ATOM 712 O O . ASN A 1 98 ? -17.008 4.135 7.876 1.00 90.06 98 ASN A O 1
ATOM 716 N N . ALA A 1 99 ? -17.000 2.829 6.049 1.00 87.38 99 ALA A N 1
ATOM 717 C CA . ALA A 1 99 ? -16.361 3.781 5.127 1.00 87.38 99 ALA A CA 1
ATOM 718 C C . ALA A 1 99 ? -14.902 4.163 5.462 1.00 87.38 99 ALA A C 1
ATOM 720 O O . ALA A 1 99 ? -14.320 4.999 4.776 1.00 87.38 99 ALA A O 1
ATOM 721 N N . MET A 1 100 ? -14.279 3.511 6.447 1.00 90.62 100 MET A N 1
ATOM 722 C CA . MET A 1 100 ? -12.849 3.628 6.724 1.00 90.62 100 MET A CA 1
ATOM 723 C C . MET A 1 100 ? -12.090 2.513 6.017 1.00 90.62 100 MET A C 1
ATOM 725 O O . MET A 1 100 ? -12.484 1.349 6.083 1.00 90.62 100 MET A O 1
ATOM 729 N N . GLN A 1 101 ? -10.979 2.869 5.383 1.00 91.75 101 GLN A N 1
ATOM 730 C CA . GLN A 1 101 ? -10.045 1.921 4.794 1.00 91.75 101 GLN A CA 1
ATOM 731 C C . GLN A 1 101 ? -8.779 1.889 5.648 1.00 91.75 101 GLN A C 1
ATOM 733 O O . GLN A 1 101 ? -8.129 2.916 5.833 1.00 91.75 101 GLN A O 1
ATOM 738 N N . VAL A 1 102 ? -8.422 0.708 6.152 1.00 90.31 102 VAL A N 1
ATOM 739 C CA . VAL A 1 102 ? -7.169 0.504 6.889 1.00 90.31 102 VAL A CA 1
ATOM 740 C C . VAL A 1 102 ? -6.134 -0.081 5.939 1.00 90.31 102 VAL A C 1
ATOM 742 O O . VAL A 1 102 ? -6.412 -1.055 5.235 1.00 90.31 102 VAL A O 1
ATOM 745 N N . PHE A 1 103 ? -4.940 0.506 5.925 1.00 89.62 103 PHE A N 1
ATOM 746 C CA . PHE A 1 103 ? -3.807 0.008 5.156 1.00 89.62 103 PHE A CA 1
ATOM 747 C C . PHE A 1 103 ? -2.705 -0.490 6.097 1.00 89.62 103 PHE A C 1
ATOM 749 O O . PHE A 1 103 ? -2.329 0.231 7.022 1.00 89.62 103 PHE A O 1
ATOM 756 N N . PRO A 1 104 ? -2.174 -1.707 5.893 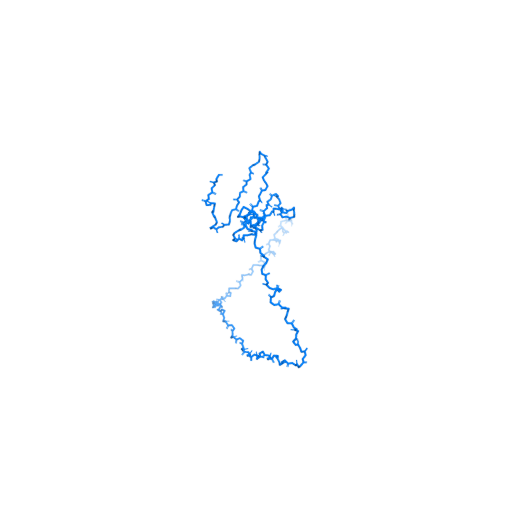1.00 88.62 104 PRO A N 1
ATOM 757 C CA . PRO A 1 104 ? -0.985 -2.150 6.606 1.00 88.62 104 PRO A CA 1
ATOM 758 C C . PRO A 1 104 ? 0.240 -1.400 6.074 1.00 88.62 104 PRO A C 1
ATOM 760 O O . PRO A 1 104 ? 0.464 -1.370 4.863 1.00 88.62 104 PRO A O 1
ATOM 763 N N . TRP A 1 105 ? 1.036 -0.821 6.974 1.00 89.56 105 TRP A N 1
ATOM 764 C CA . TRP A 1 105 ? 2.245 -0.099 6.591 1.00 89.56 105 TRP A CA 1
ATOM 765 C C . TRP A 1 105 ? 3.316 -1.043 6.032 1.00 89.56 105 TRP A C 1
ATOM 767 O O . TRP A 1 105 ? 3.560 -2.135 6.549 1.00 89.56 105 TRP A O 1
ATOM 777 N N . SER A 1 106 ? 3.975 -0.588 4.973 1.00 91.25 106 SER A N 1
ATOM 778 C CA . SER A 1 106 ? 5.128 -1.223 4.348 1.00 91.25 106 SER A CA 1
ATOM 779 C C . SER A 1 106 ? 5.989 -0.161 3.670 1.00 91.25 106 SER A C 1
ATOM 781 O O . SER A 1 106 ? 5.469 0.788 3.075 1.00 91.25 106 SER A O 1
ATOM 783 N N . ASP A 1 107 ? 7.306 -0.316 3.788 1.00 90.50 107 ASP A N 1
ATOM 784 C CA . ASP A 1 107 ? 8.280 0.594 3.188 1.00 90.50 107 ASP A CA 1
ATOM 785 C C . ASP A 1 107 ? 8.181 0.562 1.652 1.00 90.50 107 ASP A C 1
ATOM 787 O O . ASP A 1 107 ? 8.022 -0.499 1.042 1.00 90.50 107 ASP A O 1
ATOM 791 N N . GLY A 1 108 ? 8.251 1.737 1.027 1.00 91.19 108 GLY A N 1
ATOM 792 C CA . GLY A 1 108 ? 8.208 1.898 -0.425 1.00 91.19 108 GLY A CA 1
ATOM 793 C C . GLY A 1 108 ? 6.840 1.678 -1.079 1.00 91.19 108 GLY A C 1
ATOM 794 O O . GLY A 1 108 ? 6.764 1.706 -2.308 1.00 91.19 108 GLY A O 1
ATOM 795 N N . ALA A 1 109 ? 5.768 1.470 -0.311 1.00 94.56 109 ALA A N 1
ATOM 796 C CA . ALA A 1 109 ? 4.426 1.290 -0.857 1.00 94.56 109 ALA A CA 1
ATOM 797 C C . ALA A 1 109 ? 3.766 2.609 -1.284 1.00 94.56 109 ALA A C 1
ATOM 799 O O . ALA A 1 109 ? 3.937 3.657 -0.660 1.00 94.56 109 ALA A O 1
ATOM 800 N N . LEU A 1 110 ? 2.957 2.533 -2.343 1.00 95.12 110 LEU A N 1
ATOM 801 C CA . LEU A 1 110 ? 2.133 3.634 -2.837 1.00 95.12 110 LEU A CA 1
ATOM 802 C C . LEU A 1 110 ? 0.663 3.337 -2.535 1.00 95.12 110 LEU A C 1
ATOM 804 O O . LEU A 1 110 ? 0.055 2.494 -3.193 1.00 95.12 110 LEU A O 1
ATOM 808 N N . TYR A 1 111 ? 0.087 4.029 -1.556 1.00 93.19 111 TYR A N 1
ATOM 809 C CA . TYR A 1 111 ? -1.314 3.844 -1.169 1.00 93.19 111 TYR A CA 1
ATOM 810 C C . TYR A 1 111 ? -2.237 4.713 -2.020 1.00 93.19 111 TYR A C 1
ATOM 812 O O . TYR A 1 111 ? -2.018 5.916 -2.166 1.00 93.19 111 TYR A O 1
ATOM 820 N N . GLU A 1 112 ? -3.283 4.105 -2.567 1.00 93.00 112 GLU A N 1
ATOM 821 C CA . GLU A 1 112 ? -4.347 4.809 -3.279 1.00 93.00 112 GLU A CA 1
ATOM 822 C C . GLU A 1 112 ? -5.582 4.936 -2.383 1.00 93.00 112 GLU A C 1
ATOM 824 O O . GLU A 1 112 ? -5.981 3.982 -1.719 1.00 93.00 112 GLU A O 1
ATOM 829 N N . ILE A 1 113 ? -6.192 6.121 -2.350 1.00 91.94 113 ILE A N 1
ATOM 830 C CA . ILE A 1 113 ? -7.355 6.412 -1.505 1.00 91.94 113 ILE A CA 1
ATOM 831 C C . ILE A 1 113 ? -8.460 6.982 -2.390 1.00 91.94 113 ILE A C 1
ATOM 833 O O . ILE A 1 113 ? -8.228 7.899 -3.177 1.00 91.94 113 ILE A O 1
ATOM 837 N N . TYR A 1 114 ? -9.676 6.458 -2.239 1.00 91.12 114 TYR A N 1
ATOM 838 C CA . TYR A 1 114 ? -10.861 6.973 -2.922 1.00 91.12 114 TYR A CA 1
ATOM 839 C C . TYR A 1 114 ? -11.635 7.914 -2.010 1.00 91.12 114 TYR A C 1
ATOM 841 O O . TYR A 1 114 ? -12.279 7.485 -1.056 1.00 91.12 114 TYR A O 1
ATOM 849 N N . ALA A 1 115 ? -11.562 9.204 -2.328 1.00 91.81 115 ALA A N 1
ATOM 850 C CA . ALA A 1 115 ? -12.341 10.243 -1.674 1.00 91.81 115 ALA A CA 1
ATOM 851 C C . ALA A 1 115 ? -13.693 10.428 -2.374 1.00 91.81 115 ALA A C 1
ATOM 853 O O . ALA A 1 115 ? -13.819 10.264 -3.590 1.00 91.81 115 ALA A O 1
ATOM 854 N N . SER A 1 116 ? -14.707 10.815 -1.603 1.00 90.88 116 SER A N 1
ATOM 855 C CA . SER A 1 116 ? -15.996 11.222 -2.161 1.00 90.88 116 SER A CA 1
ATOM 856 C C . SER A 1 116 ? -15.966 12.715 -2.495 1.00 90.88 116 SER A C 1
ATOM 858 O O . SER A 1 116 ? -15.613 13.520 -1.630 1.00 90.88 116 SER A O 1
ATOM 860 N N . PRO A 1 117 ? -16.352 13.127 -3.717 1.00 94.56 117 PRO A N 1
ATOM 861 C CA . PRO A 1 117 ? -16.469 14.541 -4.048 1.00 94.56 117 PRO A CA 1
ATOM 862 C C . PRO A 1 117 ? -17.369 15.276 -3.049 1.00 94.56 117 PRO A C 1
ATOM 864 O O . PRO A 1 117 ? -18.381 14.739 -2.595 1.00 94.56 117 PRO A O 1
ATOM 867 N N . LEU A 1 118 ? -16.997 16.515 -2.715 1.00 96.62 118 LEU A N 1
ATOM 868 C CA . LEU A 1 118 ? -17.712 17.382 -1.764 1.00 96.62 118 LEU A CA 1
ATOM 869 C C . LEU A 1 118 ? -17.806 16.841 -0.325 1.00 96.62 118 LEU A C 1
ATOM 871 O O . LEU A 1 118 ? -18.539 17.403 0.484 1.00 96.62 118 LEU A O 1
ATOM 875 N N . HIS A 1 119 ? -17.060 15.788 0.010 1.00 94.19 119 HIS A N 1
ATOM 876 C CA . HIS A 1 119 ? -16.968 15.255 1.365 1.00 94.19 119 HIS A CA 1
ATOM 877 C C . HIS A 1 119 ? -15.538 15.384 1.878 1.00 94.19 119 HIS A C 1
ATOM 879 O O . HIS A 1 119 ? -14.571 15.170 1.147 1.00 94.19 119 HIS A O 1
ATOM 885 N N . VAL A 1 120 ? -15.404 15.723 3.159 1.00 94.12 120 VAL A N 1
ATOM 886 C CA . VAL A 1 120 ? -14.101 15.741 3.823 1.00 94.12 120 VAL A CA 1
ATOM 887 C C . VAL A 1 120 ? -13.669 14.299 4.072 1.00 94.12 120 VAL A C 1
ATOM 889 O O . VAL A 1 120 ? -14.429 13.510 4.628 1.00 94.12 120 VAL A O 1
ATOM 892 N N . THR A 1 121 ? -12.457 13.961 3.641 1.00 93.31 121 THR A N 1
ATOM 893 C CA . THR A 1 121 ? -11.809 12.676 3.927 1.00 93.31 121 THR A CA 1
ATOM 894 C C . THR A 1 121 ? -10.635 12.948 4.852 1.00 93.31 121 THR A C 1
ATOM 896 O O . THR A 1 121 ? -9.811 13.807 4.544 1.00 93.31 121 THR A O 1
ATOM 899 N N . ASP A 1 122 ? -10.580 12.241 5.975 1.00 93.25 122 ASP A N 1
ATOM 900 C CA . ASP A 1 122 ? -9.474 12.336 6.924 1.00 93.25 122 ASP A CA 1
ATOM 901 C C . ASP A 1 122 ? -8.468 11.197 6.698 1.00 93.25 122 ASP A C 1
ATOM 903 O O . ASP A 1 122 ? -8.852 10.091 6.306 1.00 93.25 122 ASP A O 1
ATOM 907 N N . ILE A 1 123 ? -7.184 11.470 6.933 1.00 92.12 123 ILE A N 1
ATOM 908 C CA . ILE A 1 123 ? -6.090 10.499 6.815 1.00 92.12 123 ILE A CA 1
ATOM 909 C C . ILE A 1 123 ? -5.415 10.397 8.180 1.00 92.12 123 ILE A C 1
ATOM 911 O O . ILE A 1 123 ? -4.583 11.225 8.548 1.00 92.12 123 ILE A O 1
ATOM 915 N N . ALA A 1 124 ? -5.769 9.352 8.924 1.00 93.00 124 ALA A N 1
ATOM 916 C CA . ALA A 1 124 ? -5.169 9.066 10.218 1.00 93.00 124 ALA A CA 1
ATOM 917 C C . ALA A 1 124 ? -3.855 8.290 10.045 1.00 93.00 124 ALA A C 1
ATOM 919 O O . ALA A 1 124 ? -3.842 7.195 9.483 1.00 93.00 124 ALA A O 1
ATOM 920 N N . LEU A 1 125 ? -2.764 8.855 10.559 1.00 91.88 125 LEU A N 1
ATOM 921 C CA . LEU A 1 125 ? -1.444 8.227 10.601 1.00 91.88 125 LEU A CA 1
ATOM 922 C C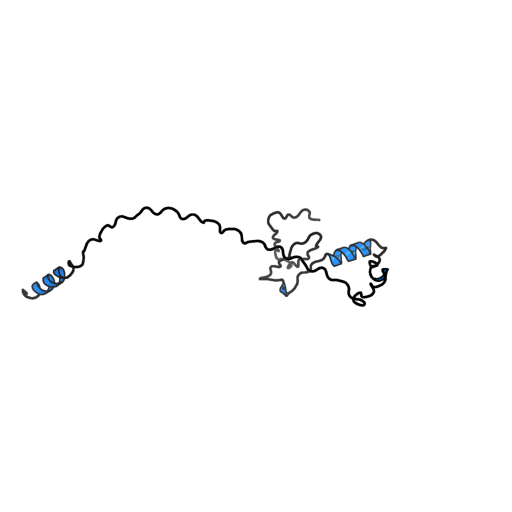 . LEU A 1 125 ? -1.186 7.590 11.974 1.00 91.88 125 LEU A C 1
ATOM 924 O O . LEU A 1 125 ? -1.750 8.025 12.985 1.00 91.88 125 LEU A O 1
ATOM 928 N N . GLN A 1 126 ? -0.330 6.569 12.033 1.00 90.94 126 GLN A N 1
ATOM 929 C CA . GLN A 1 126 ? 0.086 5.977 13.306 1.00 90.94 126 GLN A CA 1
ATOM 930 C C . GLN A 1 126 ? 0.997 6.933 14.101 1.00 90.94 126 GLN A C 1
ATOM 932 O O . GLN A 1 126 ? 1.623 7.829 13.529 1.00 90.94 126 GLN A O 1
ATOM 937 N N . PRO A 1 127 ? 1.121 6.766 15.432 1.00 92.88 127 PRO A N 1
ATOM 938 C CA . PRO A 1 127 ? 2.064 7.554 16.219 1.00 92.88 127 PRO A CA 1
ATOM 939 C C . PRO A 1 127 ? 3.496 7.456 15.666 1.00 92.88 127 PRO A C 1
ATOM 941 O O . PRO A 1 127 ? 4.061 6.369 15.587 1.00 92.88 127 PRO A O 1
ATOM 944 N N . GLY A 1 1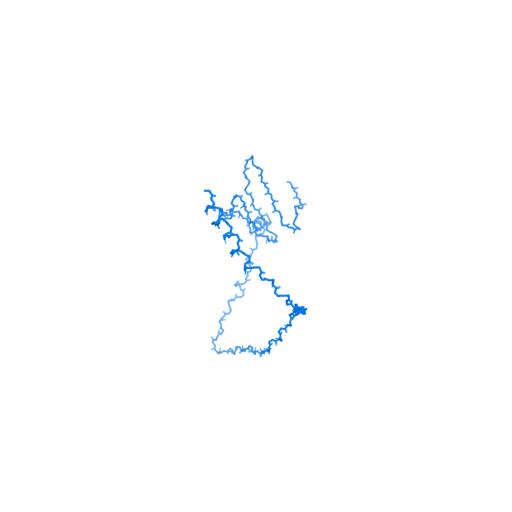28 ? 4.083 8.602 15.313 1.00 90.56 128 GLY A N 1
ATOM 945 C CA . GLY A 1 128 ? 5.427 8.698 14.727 1.00 90.56 128 GLY A CA 1
ATOM 946 C C . GLY A 1 128 ? 5.462 8.759 13.195 1.00 90.56 128 GLY A C 1
ATOM 947 O O . GLY A 1 128 ? 6.529 8.990 12.628 1.00 90.56 128 GLY A O 1
ATOM 948 N N . GLU A 1 129 ? 4.323 8.599 12.521 1.00 89.56 129 GLU A N 1
ATOM 949 C CA . GLU A 1 129 ? 4.197 8.821 11.081 1.00 89.56 129 GLU A CA 1
ATOM 950 C C . GLU A 1 129 ? 3.795 10.272 10.781 1.00 89.56 129 GLU A C 1
ATOM 952 O O . GLU A 1 129 ? 2.966 10.873 11.470 1.00 89.56 129 GLU A O 1
ATOM 957 N N . HIS A 1 130 ? 4.372 10.842 9.719 1.00 89.31 130 HIS A N 1
ATOM 958 C CA . HIS A 1 130 ? 4.131 12.228 9.323 1.00 89.31 130 HIS A CA 1
ATOM 959 C C . HIS A 1 130 ? 4.067 12.365 7.799 1.00 89.31 130 HIS A C 1
ATOM 961 O O . HIS A 1 130 ? 4.854 11.750 7.078 1.00 89.31 130 HIS A O 1
ATOM 967 N N . LEU A 1 131 ? 3.169 13.225 7.307 1.00 89.75 131 LEU A N 1
ATOM 968 C CA . LEU A 1 131 ? 3.200 13.665 5.913 1.00 89.75 131 LEU A CA 1
ATOM 969 C C . LEU A 1 131 ? 4.423 14.565 5.708 1.00 89.75 131 LEU A C 1
ATOM 971 O O . LEU A 1 131 ? 4.519 15.645 6.286 1.00 89.75 131 LEU A O 1
ATOM 975 N N . ILE A 1 132 ? 5.362 14.098 4.892 1.00 90.06 132 ILE A N 1
ATOM 976 C CA . ILE A 1 132 ? 6.651 14.762 4.648 1.00 90.06 132 ILE A CA 1
ATOM 977 C C . ILE A 1 132 ? 6.573 15.863 3.588 1.00 90.06 132 ILE A C 1
ATOM 979 O O . ILE A 1 132 ? 7.275 16.866 3.696 1.00 90.06 132 ILE A O 1
ATOM 983 N N . SER A 1 133 ? 5.737 15.699 2.563 1.00 86.81 133 SER A N 1
ATOM 984 C CA . SER A 1 133 ? 5.560 16.693 1.504 1.00 86.81 133 SER A CA 1
ATOM 985 C C . SER A 1 133 ? 4.206 16.545 0.812 1.00 86.81 133 SER A C 1
ATOM 987 O O . SER A 1 133 ? 3.623 15.462 0.771 1.00 86.81 133 SER A O 1
ATOM 989 N N . ILE A 1 134 ? 3.711 17.660 0.273 1.00 88.06 134 ILE A N 1
ATOM 990 C CA . ILE A 1 134 ? 2.521 17.745 -0.580 1.00 88.06 134 ILE A CA 1
ATOM 991 C C . ILE A 1 134 ? 2.953 18.517 -1.830 1.00 88.06 134 ILE A C 1
ATOM 993 O O . ILE A 1 134 ? 3.710 19.484 -1.710 1.00 88.06 134 ILE A O 1
ATOM 997 N N . ALA A 1 135 ? 2.526 18.062 -3.005 1.00 74.31 135 ALA A N 1
ATOM 998 C CA . ALA A 1 135 ? 2.866 18.646 -4.302 1.00 74.31 135 ALA A CA 1
ATOM 999 C C . ALA A 1 135 ? 1.611 19.130 -5.029 1.00 74.31 135 ALA A C 1
ATOM 1001 O O . ALA A 1 135 ? 0.551 18.489 -4.843 1.00 74.31 135 ALA A O 1
#

Foldseek 3Di:
DPPVVVVVVVVVVVPPPPPDDDDDDDDDDDDDDDDDDDPDDDDDDDDDDDDDDDPPPDDDDPPCVVVPDDDQDPDVVVNVVVLLVVQEDEFDPVQDDPNDHDDDDDPSHDYDDDDDPPDDDDDDDDVPDDDPDDD

Secondary structure (DSSP, 8-state):
--SHHHHHHHHHHTTGGG-PPPP-PPPP-PPPPP-PPPPPPP---PPPPP----TT--PPPPPGGGG-PPPPPSSHHHHHHHHHHHHEE---GGGEETTEE-----TT-EE---PPTTS----PPPTT-------